Protein AF-A0A9E0UCG8-F1 (afdb_monomer_lite)

pLDDT: mean 85.28, std 9.17, range [47.62, 94.19]

Structure (mmCIF, N/CA/C/O backbone):
data_AF-A0A9E0UCG8-F1
#
_entry.id   AF-A0A9E0UCG8-F1
#
loop_
_atom_site.group_PDB
_atom_site.id
_atom_site.type_symbol
_atom_site.label_atom_id
_atom_site.label_alt_id
_atom_site.label_comp_id
_atom_site.label_asym_id
_atom_site.label_entity_id
_atom_site.label_seq_id
_atom_site.pdbx_PDB_ins_code
_atom_site.Cartn_x
_atom_site.Cartn_y
_atom_site.Cartn_z
_atom_site.occupancy
_atom_site.B_iso_or_equiv
_atom_site.auth_seq_id
_atom_site.auth_comp_id
_atom_site.auth_asym_id
_atom_site.auth_atom_id
_atom_site.pdbx_PDB_model_num
ATOM 1 N N . MET A 1 1 ? -16.079 -4.245 8.484 1.00 55.56 1 MET A N 1
ATOM 2 C CA . MET A 1 1 ? -15.612 -2.864 8.731 1.00 55.56 1 MET A CA 1
ATOM 3 C C . MET A 1 1 ? -14.499 -2.598 7.743 1.00 55.56 1 MET A C 1
ATOM 5 O O . MET A 1 1 ? -13.510 -3.315 7.773 1.00 55.56 1 MET A O 1
ATOM 9 N N . GLU A 1 2 ? -14.707 -1.663 6.825 1.00 65.19 2 GLU A N 1
ATOM 10 C CA . GLU A 1 2 ? -13.740 -1.326 5.776 1.00 65.19 2 GLU A CA 1
ATOM 11 C C . GLU A 1 2 ? -12.557 -0.558 6.387 1.00 65.19 2 GLU A C 1
ATOM 13 O O . GLU A 1 2 ? -12.757 0.329 7.226 1.00 65.19 2 GLU A O 1
ATOM 18 N N . ASN A 1 3 ? -11.319 -0.927 6.044 1.00 79.44 3 ASN A N 1
ATOM 19 C CA . ASN A 1 3 ? -10.145 -0.282 6.618 1.00 79.44 3 ASN A CA 1
ATOM 20 C C . ASN A 1 3 ? -9.899 1.045 5.887 1.00 79.44 3 ASN A C 1
ATOM 22 O O . ASN A 1 3 ? -9.370 1.072 4.779 1.00 79.44 3 ASN A O 1
ATOM 26 N N . LYS A 1 4 ? -10.233 2.165 6.538 1.00 84.56 4 LYS A N 1
ATOM 27 C CA . LYS A 1 4 ? -10.033 3.522 5.996 1.00 84.56 4 LYS A CA 1
ATOM 28 C C . LYS A 1 4 ? -8.588 3.807 5.568 1.00 84.56 4 LYS A C 1
ATOM 30 O O . LYS A 1 4 ? -8.372 4.657 4.709 1.00 84.56 4 LYS A O 1
ATOM 35 N N . TYR A 1 5 ? -7.598 3.138 6.162 1.00 86.44 5 TYR A N 1
ATOM 36 C CA . TYR A 1 5 ? -6.206 3.251 5.725 1.00 86.44 5 TYR A CA 1
ATOM 37 C C . TYR A 1 5 ? -5.973 2.516 4.408 1.00 86.44 5 TYR A C 1
ATOM 39 O O . TYR A 1 5 ? -5.259 3.027 3.556 1.00 86.44 5 TYR A O 1
ATOM 47 N N . ALA A 1 6 ? -6.588 1.346 4.218 1.00 88.25 6 ALA A N 1
ATOM 48 C CA . ALA A 1 6 ? -6.432 0.568 2.995 1.00 88.25 6 ALA A CA 1
ATOM 49 C C . ALA A 1 6 ? -7.004 1.315 1.787 1.00 88.25 6 ALA A C 1
ATOM 51 O O . ALA A 1 6 ? -6.305 1.439 0.793 1.00 88.25 6 ALA A O 1
ATOM 52 N N . LEU A 1 7 ? -8.194 1.911 1.917 1.00 89.25 7 LEU A N 1
ATOM 53 C CA . LEU A 1 7 ? -8.792 2.741 0.862 1.00 89.25 7 LEU A CA 1
ATOM 54 C C . LEU A 1 7 ? -7.907 3.932 0.478 1.00 89.25 7 LEU A C 1
ATOM 56 O O . LEU A 1 7 ? -7.721 4.221 -0.698 1.00 89.25 7 LEU A O 1
ATOM 60 N N . GLN A 1 8 ? -7.335 4.622 1.471 1.00 90.12 8 GLN A N 1
ATOM 61 C CA . GLN A 1 8 ? -6.427 5.742 1.210 1.00 90.12 8 GLN A CA 1
ATOM 62 C C . GLN A 1 8 ? -5.158 5.279 0.495 1.00 90.12 8 GLN A C 1
ATOM 64 O O . GLN A 1 8 ? -4.708 5.935 -0.436 1.00 90.12 8 GLN A O 1
ATOM 69 N N . ILE A 1 9 ? -4.575 4.157 0.915 1.00 90.69 9 ILE A N 1
ATOM 70 C CA . ILE A 1 9 ? -3.373 3.621 0.277 1.00 90.69 9 ILE A CA 1
ATOM 71 C C . ILE A 1 9 ? -3.680 3.138 -1.140 1.00 90.69 9 ILE A C 1
ATOM 73 O O . ILE A 1 9 ? -2.924 3.462 -2.045 1.00 90.69 9 ILE A O 1
ATOM 77 N N . GLU A 1 10 ? -4.796 2.445 -1.354 1.00 91.88 10 GLU A N 1
ATOM 78 C CA . GLU A 1 10 ? -5.258 2.024 -2.679 1.00 91.88 10 GLU A CA 1
ATOM 79 C C . GLU A 1 10 ? -5.418 3.220 -3.624 1.00 91.88 10 GLU A C 1
ATOM 81 O O . GLU A 1 10 ? -4.840 3.218 -4.709 1.00 91.88 10 GLU A O 1
ATOM 86 N N . ALA A 1 11 ? -6.098 4.282 -3.179 1.00 91.25 11 ALA A N 1
ATOM 87 C CA . ALA A 1 11 ? -6.247 5.508 -3.958 1.00 91.25 11 ALA A CA 1
ATOM 88 C C . ALA A 1 11 ? -4.888 6.117 -4.334 1.00 91.25 11 ALA A C 1
ATOM 90 O O . ALA A 1 11 ? -4.646 6.390 -5.506 1.00 91.25 11 ALA A O 1
ATOM 91 N N . ARG A 1 12 ? -3.957 6.247 -3.378 1.00 90.88 12 ARG A N 1
ATOM 92 C CA . ARG A 1 12 ? -2.627 6.811 -3.665 1.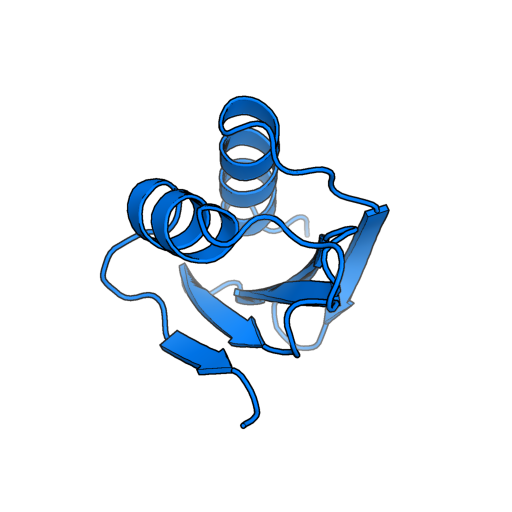00 90.88 12 ARG A CA 1
ATOM 93 C C . ARG A 1 12 ? -1.782 5.926 -4.585 1.00 90.88 12 ARG A C 1
ATOM 95 O O . ARG A 1 12 ? -0.968 6.449 -5.340 1.00 90.88 12 ARG A O 1
ATOM 102 N N . LEU A 1 13 ? -1.947 4.602 -4.522 1.00 90.25 13 LEU A N 1
ATOM 103 C CA . LEU A 1 13 ? -1.288 3.665 -5.436 1.00 90.25 13 LEU A CA 1
ATOM 104 C C . LEU A 1 13 ? -1.800 3.872 -6.868 1.00 90.25 13 LEU A C 1
ATOM 106 O O . LEU A 1 13 ? -0.988 4.002 -7.782 1.00 90.25 13 LEU A O 1
ATOM 110 N N . LEU A 1 14 ? -3.120 3.988 -7.043 1.00 89.94 14 LEU A N 1
ATOM 111 C CA . LEU A 1 14 ? -3.746 4.270 -8.337 1.00 89.94 14 LEU A CA 1
ATOM 112 C C . LEU A 1 14 ? -3.339 5.649 -8.884 1.00 89.94 14 LEU A C 1
ATOM 114 O O . LEU A 1 14 ? -2.946 5.755 -10.043 1.00 89.94 14 LEU A O 1
ATOM 118 N N . GLU A 1 15 ? -3.358 6.696 -8.051 1.00 89.25 15 GLU A N 1
ATOM 119 C CA . GLU A 1 15 ? -2.896 8.046 -8.422 1.00 89.25 15 GLU A CA 1
ATOM 120 C C . GLU A 1 15 ? -1.407 8.073 -8.794 1.00 89.25 15 GLU A C 1
ATOM 122 O O . GLU A 1 15 ? -0.988 8.825 -9.672 1.00 89.25 15 GLU A O 1
ATOM 127 N N . GLY A 1 16 ? -0.604 7.224 -8.151 1.00 84.00 16 GLY A N 1
ATOM 128 C CA . GLY A 1 16 ? 0.811 7.036 -8.456 1.00 84.00 16 GLY A CA 1
ATOM 129 C C . GLY A 1 16 ? 1.091 6.195 -9.705 1.00 84.00 16 GLY A C 1
ATOM 130 O O . GLY A 1 16 ? 2.257 5.934 -10.002 1.00 84.00 16 GLY A O 1
ATOM 131 N N . GLY A 1 17 ? 0.051 5.768 -10.430 1.00 84.62 17 GLY A N 1
ATOM 132 C CA . GLY A 1 17 ? 0.164 4.992 -11.664 1.00 84.62 17 GLY A CA 1
ATOM 133 C C . GLY A 1 17 ? 0.423 3.499 -11.455 1.00 84.62 17 GLY A C 1
ATOM 134 O O . GLY A 1 17 ? 0.798 2.809 -12.403 1.00 84.62 17 GLY A O 1
ATOM 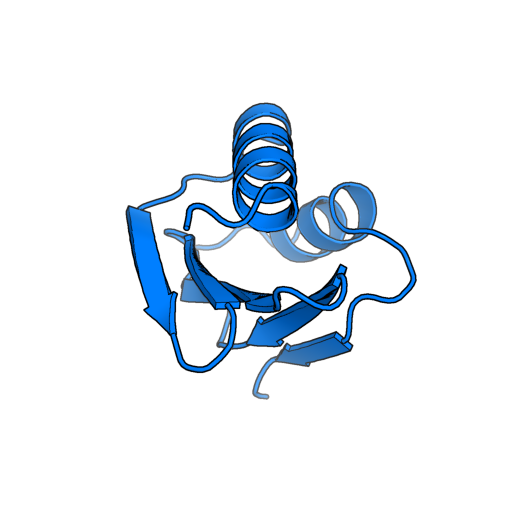135 N N . LEU A 1 18 ? 0.239 2.981 -10.238 1.00 87.56 18 LEU A N 1
ATOM 136 C CA . LEU A 1 18 ? 0.359 1.553 -9.954 1.00 87.56 18 LEU A CA 1
ATOM 137 C C . LEU A 1 18 ? -0.979 0.853 -10.187 1.00 87.56 18 LEU A C 1
ATOM 139 O O . LEU A 1 18 ? -2.034 1.322 -9.766 1.00 87.56 18 LEU A O 1
ATOM 143 N N . SER A 1 19 ? -0.923 -0.304 -10.842 1.00 88.50 19 SER A N 1
ATOM 144 C CA . SER A 1 19 ? -2.114 -1.100 -11.137 1.00 88.50 19 SER A CA 1
ATOM 145 C C . SER A 1 19 ? -2.434 -2.036 -9.977 1.00 88.50 19 SER A C 1
ATOM 147 O O . SER A 1 19 ? -1.663 -2.950 -9.671 1.00 88.50 19 SER A O 1
ATOM 149 N N . VAL A 1 20 ? -3.578 -1.800 -9.336 1.00 91.50 20 VAL A N 1
ATOM 150 C CA . VAL A 1 20 ? -4.149 -2.682 -8.314 1.00 91.50 20 VAL A CA 1
ATOM 151 C C . VAL A 1 20 ? -4.922 -3.794 -9.014 1.00 91.50 20 VAL A C 1
ATOM 153 O O . VAL A 1 20 ? -5.845 -3.529 -9.777 1.00 91.50 20 VAL A O 1
ATOM 156 N N . VAL A 1 21 ? -4.526 -5.040 -8.764 1.00 91.81 21 VAL A N 1
ATOM 157 C CA . VAL A 1 21 ? -5.167 -6.234 -9.332 1.00 91.81 21 VAL A CA 1
ATOM 158 C C . VAL A 1 21 ? -6.363 -6.647 -8.493 1.00 91.81 21 VAL A C 1
ATOM 160 O O . VAL A 1 21 ? -7.391 -7.042 -9.031 1.00 91.81 21 VAL A O 1
ATOM 163 N N . ASP A 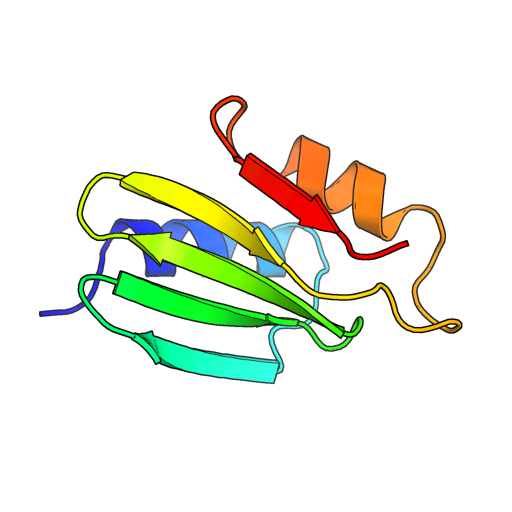1 22 ? -6.203 -6.619 -7.172 1.00 91.56 22 ASP A N 1
ATOM 164 C CA . ASP A 1 22 ? -7.170 -7.201 -6.251 1.00 91.56 22 ASP A CA 1
ATOM 165 C C . ASP A 1 22 ? -6.909 -6.710 -4.826 1.00 91.56 22 ASP A C 1
ATOM 167 O O . ASP A 1 22 ? -5.755 -6.537 -4.427 1.00 91.56 22 ASP A O 1
ATOM 171 N N . THR A 1 23 ? -7.967 -6.556 -4.036 1.00 92.12 23 THR A N 1
ATOM 172 C CA . THR A 1 23 ? -7.868 -6.146 -2.631 1.00 92.12 23 THR A CA 1
ATOM 173 C C . THR A 1 23 ? -8.598 -7.162 -1.766 1.00 92.12 23 THR A C 1
ATOM 175 O O . THR A 1 23 ? -9.823 -7.260 -1.785 1.00 92.12 23 THR A O 1
ATOM 178 N N . VAL A 1 24 ? -7.838 -7.924 -0.976 1.00 91.81 24 VAL A N 1
ATOM 179 C CA . VAL A 1 24 ? -8.370 -9.008 -0.141 1.00 91.81 24 VAL A CA 1
ATOM 180 C C . VAL A 1 24 ? -8.344 -8.651 1.342 1.00 91.81 24 VAL A C 1
ATOM 182 O O . VAL A 1 24 ? -7.388 -8.036 1.818 1.00 91.81 24 VAL A O 1
ATOM 185 N N . PRO A 1 25 ? -9.356 -9.050 2.124 1.00 91.69 25 PRO A N 1
ATOM 186 C CA . PRO A 1 25 ? -9.288 -8.944 3.574 1.00 91.69 25 PRO A CA 1
ATOM 187 C C . PRO A 1 25 ? -8.246 -9.921 4.138 1.00 91.69 25 PRO A C 1
ATOM 189 O O . PRO A 1 25 ? -8.160 -11.073 3.714 1.00 91.69 25 PRO A O 1
ATOM 192 N N . ILE A 1 26 ? -7.476 -9.471 5.130 1.00 89.88 26 ILE A N 1
ATOM 193 C CA . ILE A 1 26 ? -6.517 -10.294 5.882 1.00 89.88 26 ILE A CA 1
ATOM 194 C C . ILE A 1 26 ? -6.771 -10.155 7.383 1.00 89.88 26 ILE A C 1
ATOM 196 O O . ILE A 1 26 ? -7.515 -9.279 7.830 1.00 89.88 26 ILE A O 1
ATOM 200 N N . ASN A 1 27 ? -6.125 -10.998 8.192 1.00 87.50 27 ASN A N 1
ATOM 201 C CA . ASN A 1 27 ? -6.190 -10.863 9.644 1.00 87.50 27 ASN A CA 1
ATOM 202 C C . ASN A 1 27 ? -5.766 -9.450 10.070 1.00 87.50 27 ASN A C 1
ATOM 204 O O . ASN A 1 27 ? -4.629 -9.032 9.844 1.00 87.50 27 ASN A O 1
ATOM 208 N N . TYR A 1 28 ? -6.696 -8.736 10.709 1.00 85.94 28 TYR A N 1
ATOM 209 C CA . TYR A 1 28 ? -6.505 -7.378 11.220 1.00 85.94 28 TYR A CA 1
ATOM 210 C C . TYR A 1 28 ? -6.161 -6.321 10.149 1.00 85.94 28 TYR A C 1
ATOM 212 O O . TYR A 1 28 ? -5.510 -5.324 10.472 1.00 85.94 28 TYR A O 1
ATOM 220 N N . GLY A 1 29 ? -6.580 -6.503 8.888 1.00 91.56 29 GLY A N 1
ATOM 221 C CA . GLY A 1 29 ? -6.299 -5.538 7.822 1.00 91.56 29 GLY A CA 1
ATOM 222 C C . GLY A 1 29 ? -6.852 -5.898 6.443 1.00 91.56 29 GLY A C 1
ATOM 223 O O . GLY A 1 29 ? -7.740 -6.734 6.299 1.00 91.56 29 GLY A O 1
ATOM 224 N N . GLN A 1 30 ? -6.295 -5.256 5.418 1.00 93.50 30 GLN A N 1
ATOM 225 C CA . GLN A 1 30 ? -6.525 -5.566 4.006 1.00 93.50 30 GLN A CA 1
ATOM 226 C C . GLN A 1 30 ? -5.182 -5.669 3.282 1.00 93.50 30 GLN A C 1
ATOM 228 O O . GLN A 1 30 ? -4.237 -4.961 3.619 1.00 93.50 30 GLN A O 1
ATOM 233 N N . GLN A 1 31 ? -5.097 -6.552 2.300 1.00 93.69 31 GLN A N 1
ATOM 234 C CA . GLN A 1 31 ? -3.944 -6.719 1.431 1.00 93.69 31 GLN A CA 1
ATOM 235 C C . GLN A 1 31 ? -4.330 -6.297 0.018 1.00 93.69 31 GLN A C 1
ATOM 237 O O . GLN A 1 31 ? -5.228 -6.878 -0.584 1.00 93.69 31 GLN A O 1
ATOM 242 N N . ILE A 1 32 ? -3.613 -5.312 -0.503 1.00 94.19 32 ILE A N 1
ATOM 243 C CA . ILE A 1 32 ? -3.756 -4.784 -1.856 1.00 94.19 32 ILE A CA 1
ATOM 244 C C . ILE A 1 32 ? -2.694 -5.468 -2.715 1.00 94.19 32 ILE A C 1
ATOM 246 O O . ILE A 1 32 ? -1.500 -5.363 -2.431 1.00 94.19 32 ILE A O 1
ATOM 250 N N . LYS A 1 33 ? -3.108 -6.207 -3.736 1.00 92.94 33 LYS A N 1
ATOM 251 C CA . LYS A 1 33 ? -2.217 -6.889 -4.677 1.00 92.94 33 LYS A CA 1
ATOM 252 C C . LYS A 1 33 ? -1.994 -5.996 -5.885 1.00 92.94 33 LYS A C 1
ATOM 254 O O . LYS A 1 33 ? -2.949 -5.522 -6.494 1.00 92.94 33 LYS A O 1
ATOM 259 N N . LEU A 1 34 ? -0.736 -5.787 -6.237 1.00 91.12 34 LEU A N 1
ATOM 260 C CA . LEU A 1 34 ? -0.325 -5.022 -7.405 1.00 91.12 34 LEU A CA 1
ATOM 261 C C . LEU A 1 34 ? 0.068 -5.961 -8.541 1.00 91.12 34 LEU A C 1
ATOM 263 O O . LEU A 1 34 ? 0.630 -7.032 -8.308 1.00 91.12 34 LEU A O 1
ATOM 267 N N . ASP A 1 35 ? -0.159 -5.513 -9.772 1.00 88.19 35 ASP A N 1
ATOM 268 C CA . ASP A 1 35 ? 0.180 -6.259 -10.994 1.00 88.19 35 ASP A CA 1
ATOM 269 C C . ASP A 1 35 ? 1.679 -6.589 -11.074 1.00 88.19 35 ASP A C 1
ATOM 271 O O . ASP A 1 35 ? 2.091 -7.663 -11.512 1.00 88.19 35 ASP A O 1
ATOM 275 N N . CYS A 1 36 ? 2.509 -5.715 -10.503 1.00 84.94 36 CYS A N 1
ATOM 276 C CA . CYS A 1 36 ? 3.957 -5.866 -10.452 1.00 84.94 36 CYS A CA 1
ATOM 277 C C . CYS A 1 36 ? 4.456 -6.999 -9.525 1.00 84.94 36 CYS A C 1
ATOM 279 O O . CYS A 1 36 ? 5.663 -7.096 -9.309 1.00 84.94 36 CYS A O 1
ATOM 281 N N . GLY A 1 37 ? 3.574 -7.816 -8.936 1.00 86.69 37 GLY A N 1
ATOM 282 C CA . GLY A 1 37 ? 3.935 -8.911 -8.017 1.00 86.69 37 GLY A CA 1
ATOM 283 C C . GLY A 1 37 ? 4.157 -8.482 -6.561 1.00 86.69 37 GLY A C 1
ATOM 284 O O . GLY A 1 37 ? 4.620 -9.268 -5.729 1.00 86.69 37 GLY A O 1
ATOM 285 N N . ILE A 1 38 ? 3.829 -7.227 -6.242 1.00 90.56 38 ILE A N 1
ATOM 286 C CA . ILE A 1 38 ? 3.939 -6.652 -4.900 1.00 90.56 38 ILE A CA 1
ATOM 287 C C . ILE A 1 38 ? 2.588 -6.676 -4.192 1.00 90.56 38 ILE A C 1
ATOM 289 O O . ILE A 1 38 ? 1.567 -6.293 -4.747 1.00 90.56 38 ILE A O 1
ATOM 293 N N . ASN A 1 39 ? 2.606 -7.057 -2.921 1.00 92.38 39 ASN A N 1
ATOM 294 C CA . ASN A 1 39 ? 1.464 -7.040 -2.024 1.00 92.38 39 ASN A CA 1
ATOM 295 C C . ASN A 1 39 ? 1.675 -5.971 -0.950 1.00 92.38 39 ASN A C 1
ATOM 297 O O . ASN A 1 39 ? 2.656 -6.007 -0.208 1.00 92.38 39 ASN A O 1
ATOM 301 N N . VAL A 1 40 ? 0.738 -5.038 -0.827 1.00 93.31 40 VAL A N 1
ATOM 302 C CA . VAL A 1 40 ? 0.733 -3.997 0.202 1.00 93.31 40 VAL A CA 1
ATOM 303 C C . VAL A 1 40 ? -0.299 -4.365 1.260 1.00 93.31 40 VAL A C 1
ATOM 305 O O . VAL A 1 40 ? -1.503 -4.260 1.053 1.00 93.31 40 VAL A O 1
ATOM 308 N N . ASN A 1 41 ? 0.175 -4.812 2.416 1.00 93.44 41 ASN A N 1
ATOM 309 C CA . ASN A 1 41 ? -0.664 -5.132 3.563 1.00 93.44 41 ASN A CA 1
ATOM 310 C C . ASN A 1 41 ? -0.874 -3.877 4.406 1.00 93.44 41 ASN A C 1
ATOM 312 O O . ASN A 1 41 ? 0.089 -3.282 4.889 1.00 93.44 41 ASN A O 1
ATOM 316 N N . VAL A 1 42 ? -2.127 -3.503 4.623 1.00 93.44 42 VAL A N 1
ATOM 317 C CA . VAL A 1 42 ? -2.536 -2.349 5.417 1.00 93.44 42 VAL A CA 1
ATOM 318 C C . VAL A 1 42 ? -3.361 -2.834 6.603 1.00 93.44 42 VAL A C 1
ATOM 320 O O . VAL A 1 42 ? -4.502 -3.280 6.467 1.00 93.44 42 VAL A O 1
ATOM 323 N N . TYR A 1 43 ? -2.781 -2.747 7.795 1.00 91.56 43 TYR A N 1
ATOM 324 C CA . TYR A 1 43 ? -3.424 -3.177 9.032 1.00 91.56 43 TYR A CA 1
ATOM 325 C C . TYR A 1 43 ? -4.331 -2.083 9.597 1.00 91.56 43 TYR A C 1
ATOM 327 O O . TYR A 1 43 ? -4.090 -0.891 9.404 1.00 91.56 43 TYR A O 1
ATOM 335 N N . SER A 1 44 ? -5.356 -2.465 10.359 1.00 87.31 44 SER A N 1
ATOM 336 C CA . SER A 1 44 ? -6.300 -1.523 10.988 1.00 87.31 44 SER A CA 1
ATOM 337 C C . SER A 1 44 ? -5.637 -0.585 12.004 1.00 87.31 44 SER A C 1
ATOM 339 O O . SER A 1 44 ? -6.206 0.430 12.384 1.00 87.31 44 SER A O 1
ATOM 341 N N . THR A 1 45 ? -4.416 -0.915 12.431 1.00 86.81 45 THR A N 1
ATOM 342 C CA . THR A 1 45 ? -3.568 -0.092 13.306 1.00 86.81 45 THR A CA 1
ATOM 343 C C . THR A 1 45 ? -2.804 1.010 12.561 1.00 86.81 45 THR A C 1
ATOM 345 O O . THR A 1 45 ? -2.056 1.752 13.188 1.00 86.81 45 THR A O 1
ATOM 348 N N . GLY A 1 46 ? -2.930 1.098 11.231 1.00 84.50 46 GLY A N 1
ATOM 349 C CA . GLY A 1 46 ? -2.175 2.034 10.388 1.00 84.50 46 GLY A CA 1
ATOM 350 C C . GLY A 1 46 ? -0.764 1.555 10.021 1.00 84.50 46 GLY A C 1
ATOM 351 O O . GLY A 1 46 ? -0.028 2.264 9.331 1.00 84.50 46 GLY A O 1
ATOM 352 N N . LYS A 1 47 ? -0.372 0.348 10.458 1.00 90.25 47 LYS A N 1
ATOM 353 C CA . LYS A 1 47 ? 0.860 -0.308 10.000 1.00 90.25 47 LYS A CA 1
ATOM 354 C C . LYS A 1 47 ? 0.711 -0.736 8.545 1.00 90.25 47 LYS A C 1
ATOM 356 O O . LYS A 1 47 ? -0.320 -1.290 8.167 1.00 90.25 47 LYS A O 1
ATOM 361 N N . ILE A 1 48 ? 1.770 -0.533 7.769 1.00 92.25 48 ILE A N 1
ATOM 362 C CA . ILE A 1 48 ? 1.828 -0.913 6.358 1.00 92.25 48 ILE A CA 1
ATOM 363 C C . ILE A 1 48 ? 3.049 -1.792 6.143 1.00 92.25 48 ILE A C 1
ATOM 365 O O . ILE A 1 48 ? 4.142 -1.477 6.618 1.00 92.25 48 ILE A O 1
ATOM 369 N N . LEU A 1 49 ? 2.847 -2.906 5.452 1.00 92.31 49 LEU A N 1
ATOM 370 C CA . LEU A 1 49 ? 3.874 -3.889 5.156 1.00 92.31 49 LEU A CA 1
ATOM 371 C C . LEU A 1 49 ? 3.816 -4.254 3.672 1.00 92.31 49 LEU A C 1
ATOM 373 O O . LEU A 1 49 ? 2.851 -4.855 3.206 1.00 92.31 49 LEU A O 1
ATOM 377 N N . VAL A 1 50 ? 4.882 -3.934 2.952 1.00 91.88 50 VAL A N 1
ATOM 378 C CA . VAL A 1 50 ? 5.074 -4.298 1.550 1.00 91.88 50 VAL A CA 1
ATOM 379 C C . VAL A 1 50 ? 5.788 -5.642 1.489 1.00 91.88 50 VAL A C 1
ATOM 381 O O . VAL A 1 50 ? 6.855 -5.804 2.082 1.00 91.88 50 VAL A O 1
ATOM 384 N N . GLN A 1 51 ? 5.196 -6.605 0.791 1.00 90.12 51 GLN A N 1
ATOM 385 C CA . GLN A 1 51 ? 5.709 -7.962 0.618 1.00 90.12 51 GLN A CA 1
ATOM 386 C C . GLN A 1 51 ? 5.674 -8.390 -0.840 1.00 90.12 51 GLN A C 1
ATOM 388 O O . GLN A 1 51 ? 4.909 -7.858 -1.635 1.00 90.12 51 GLN A O 1
ATOM 393 N N . GLY A 1 52 ? 6.455 -9.411 -1.166 1.00 85.69 52 GLY A N 1
ATOM 394 C CA . GLY A 1 52 ? 6.480 -10.014 -2.493 1.00 85.69 52 GLY A CA 1
ATOM 395 C C . GLY A 1 52 ? 7.788 -9.736 -3.212 1.00 85.69 52 GLY A C 1
ATOM 396 O O . GLY A 1 52 ? 8.777 -9.314 -2.608 1.00 85.69 52 GLY A O 1
ATOM 397 N N . LYS A 1 53 ? 7.787 -10.016 -4.510 1.00 82.25 53 LYS A N 1
ATOM 398 C CA . LYS A 1 53 ? 8.942 -9.838 -5.380 1.00 82.25 53 LYS A CA 1
ATOM 399 C C . LYS A 1 53 ? 8.467 -9.103 -6.616 1.00 82.25 53 LYS A C 1
ATOM 401 O O . LYS A 1 53 ? 7.486 -9.518 -7.228 1.00 82.25 53 LYS A O 1
ATOM 406 N N . LEU A 1 54 ? 9.158 -8.018 -6.959 1.00 78.94 54 LEU A N 1
ATOM 407 C CA . LEU A 1 54 ? 8.903 -7.327 -8.216 1.00 78.94 54 LEU A CA 1
ATOM 408 C C . LEU A 1 54 ? 9.077 -8.332 -9.352 1.00 78.94 54 LEU A C 1
ATOM 410 O O . LEU A 1 54 ? 10.116 -8.990 -9.458 1.00 78.94 54 LEU A O 1
ATOM 414 N N . HIS A 1 55 ? 8.041 -8.479 -10.170 1.00 77.69 55 HIS A N 1
ATOM 415 C CA . HIS A 1 55 ? 8.137 -9.245 -11.400 1.00 77.69 55 HIS A CA 1
ATOM 416 C C . HIS A 1 55 ? 9.241 -8.652 -12.281 1.00 77.69 55 HIS A C 1
ATOM 418 O O . HIS A 1 55 ? 9.458 -7.445 -12.283 1.00 77.69 55 HIS A O 1
ATOM 424 N N . PHE A 1 56 ? 9.925 -9.491 -13.060 1.00 63.97 56 PHE A N 1
ATOM 425 C CA . PHE A 1 56 ? 11.021 -9.061 -13.940 1.00 63.97 56 PHE A CA 1
ATOM 426 C C . PHE A 1 56 ? 10.593 -7.989 -14.965 1.00 63.97 56 PHE A C 1
ATOM 428 O O . PHE A 1 56 ? 11.416 -7.203 -15.415 1.00 63.97 56 PHE A O 1
ATOM 435 N N . CYS A 1 57 ? 9.301 -7.933 -15.307 1.00 64.62 57 CYS A N 1
ATOM 436 C CA . CYS A 1 57 ? 8.726 -6.902 -16.176 1.00 64.62 57 CYS A CA 1
ATOM 437 C C . CYS A 1 57 ? 8.315 -5.612 -15.449 1.00 64.62 57 CYS A C 1
ATOM 439 O O . CYS A 1 57 ? 7.873 -4.674 -16.110 1.00 64.62 57 CYS A O 1
ATOM 441 N N . ALA A 1 58 ? 8.418 -5.544 -14.120 1.00 68.38 58 ALA A N 1
ATOM 442 C CA . ALA A 1 58 ? 8.128 -4.317 -13.398 1.00 68.38 58 ALA A CA 1
ATOM 443 C C . ALA A 1 58 ? 9.254 -3.299 -13.654 1.00 68.38 58 ALA A C 1
ATOM 445 O O . ALA A 1 58 ? 10.430 -3.661 -13.556 1.00 68.38 58 ALA A O 1
ATOM 446 N N . PRO A 1 59 ? 8.930 -2.037 -13.981 1.00 71.31 59 PRO A N 1
ATOM 447 C CA . PRO A 1 59 ? 9.952 -1.026 -14.203 1.00 71.31 59 PRO A CA 1
ATOM 448 C C . PRO A 1 59 ? 10.806 -0.837 -12.944 1.00 71.31 59 PRO A C 1
ATOM 450 O O . PRO A 1 59 ? 10.300 -0.857 -11.823 1.00 71.31 59 PRO A O 1
ATOM 453 N N . GLU A 1 60 ? 12.107 -0.587 -13.111 1.00 70.94 60 GLU A N 1
ATOM 454 C CA . GLU A 1 60 ? 13.033 -0.350 -11.987 1.00 70.94 60 GLU A CA 1
ATOM 455 C C . GLU A 1 60 ? 12.546 0.790 -11.067 1.00 70.94 60 GLU A C 1
ATOM 457 O O . GLU A 1 60 ? 12.783 0.791 -9.858 1.00 70.94 60 GLU A O 1
ATOM 462 N N . SER A 1 61 ? 11.776 1.730 -11.625 1.00 76.06 61 SER A N 1
ATOM 463 C CA . SER A 1 6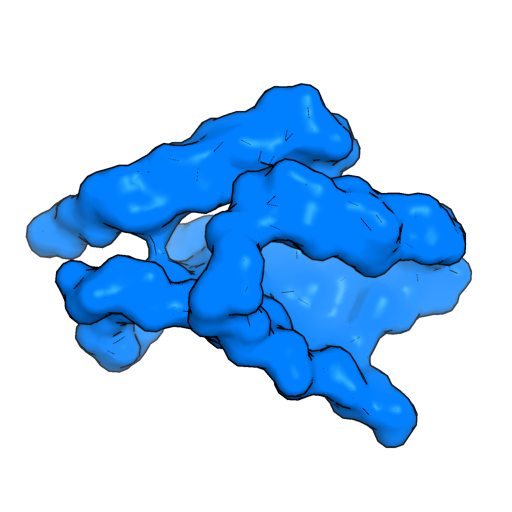1 ? 11.153 2.844 -10.910 1.00 76.06 61 SER A CA 1
ATOM 464 C C . SER A 1 61 ? 9.972 2.457 -10.007 1.00 76.06 61 SER A C 1
ATOM 466 O O . SER A 1 61 ? 9.599 3.270 -9.164 1.00 76.06 61 SER A O 1
ATOM 468 N N . THR A 1 62 ? 9.397 1.249 -10.113 1.00 80.81 62 THR A N 1
ATOM 469 C CA . THR A 1 62 ? 8.238 0.821 -9.298 1.00 80.81 62 THR A CA 1
ATOM 470 C C . THR A 1 62 ? 8.536 0.904 -7.807 1.00 80.81 62 THR A C 1
ATOM 472 O O . THR A 1 62 ? 7.696 1.340 -7.022 1.00 80.81 62 THR A O 1
ATOM 475 N N . ARG A 1 63 ? 9.753 0.529 -7.397 1.00 79.75 63 ARG A N 1
ATOM 476 C CA . ARG A 1 63 ? 10.163 0.635 -5.996 1.00 79.75 63 ARG A CA 1
ATOM 477 C C . ARG A 1 63 ? 10.199 2.095 -5.535 1.00 79.75 63 ARG A C 1
ATOM 479 O O . ARG A 1 63 ? 9.617 2.411 -4.505 1.00 79.75 63 ARG A O 1
ATOM 486 N N . GLY A 1 64 ? 10.817 2.979 -6.319 1.00 82.62 64 GLY A N 1
ATOM 487 C CA . GLY A 1 64 ? 10.880 4.410 -6.008 1.00 82.62 64 GLY A CA 1
ATOM 488 C C . GLY A 1 64 ? 9.497 5.066 -5.950 1.00 82.62 64 GLY A C 1
ATOM 489 O O . GLY A 1 64 ? 9.241 5.887 -5.074 1.00 82.62 64 GLY A O 1
ATOM 490 N N . GLN A 1 65 ? 8.576 4.652 -6.824 1.00 85.31 65 GLN A N 1
ATOM 491 C CA . GLN A 1 65 ? 7.179 5.088 -6.775 1.00 85.31 65 GLN A CA 1
ATOM 492 C C . GLN A 1 65 ? 6.488 4.621 -5.495 1.00 85.31 65 GLN A C 1
ATOM 494 O O . GLN A 1 65 ? 5.884 5.435 -4.803 1.00 85.31 65 GLN A O 1
ATOM 499 N N . LEU A 1 66 ? 6.621 3.342 -5.130 1.00 86.50 66 LEU A N 1
ATOM 500 C CA . LEU A 1 66 ? 6.074 2.828 -3.873 1.00 86.50 66 LEU A CA 1
ATOM 501 C C . LEU A 1 66 ? 6.653 3.578 -2.663 1.00 86.50 66 LEU A C 1
ATOM 503 O O . LE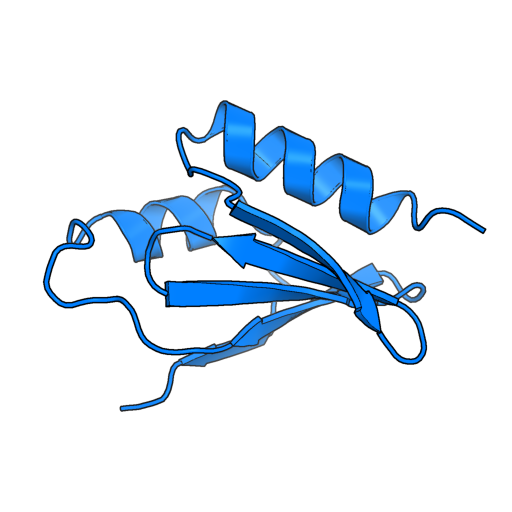U A 1 66 ? 5.901 3.920 -1.758 1.00 86.50 66 LEU A O 1
ATOM 507 N N . GLU A 1 67 ? 7.956 3.868 -2.649 1.00 86.38 67 GLU A N 1
ATOM 508 C CA . GLU A 1 67 ? 8.610 4.627 -1.571 1.00 86.38 67 GLU A CA 1
ATOM 509 C C . GLU A 1 67 ? 8.117 6.083 -1.487 1.00 86.38 67 GLU A C 1
ATOM 511 O O . GLU A 1 67 ? 8.025 6.628 -0.390 1.00 86.38 67 GLU A O 1
ATOM 516 N N . ALA A 1 68 ? 7.745 6.700 -2.612 1.00 86.31 68 ALA A N 1
ATOM 517 C CA . ALA A 1 68 ? 7.174 8.048 -2.645 1.00 86.31 68 ALA A CA 1
ATOM 518 C C . ALA A 1 68 ? 5.681 8.090 -2.256 1.00 86.31 68 ALA A C 1
ATOM 520 O O . ALA A 1 68 ? 5.204 9.071 -1.680 1.00 86.31 68 ALA A O 1
ATOM 521 N N . ILE A 1 69 ? 4.931 7.036 -2.587 1.00 88.69 69 ILE A N 1
ATOM 522 C CA . ILE A 1 69 ? 3.486 6.927 -2.346 1.00 88.69 69 ILE A CA 1
ATOM 523 C C . ILE A 1 69 ? 3.198 6.506 -0.903 1.00 88.69 69 ILE A C 1
ATOM 525 O O . ILE A 1 69 ? 2.299 7.046 -0.246 1.00 88.69 69 ILE A O 1
ATOM 529 N N . LEU A 1 70 ? 3.937 5.512 -0.413 1.00 88.44 70 LEU A N 1
ATOM 530 C CA . LEU A 1 70 ? 3.709 4.911 0.890 1.00 88.44 70 LEU A CA 1
ATOM 531 C C . LEU A 1 70 ? 4.319 5.774 2.001 1.00 88.44 70 LEU A C 1
ATOM 533 O O . LEU A 1 70 ? 5.337 6.436 1.811 1.00 88.44 70 LEU A O 1
ATOM 537 N N . PRO A 1 71 ? 3.707 5.796 3.194 1.00 86.38 71 PRO A N 1
ATOM 538 C CA . PRO A 1 71 ? 4.214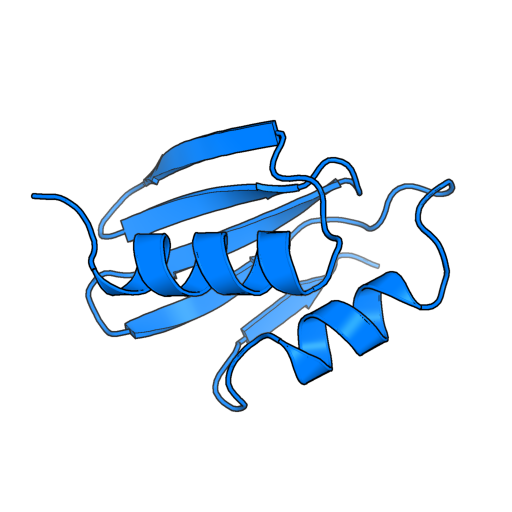 6.598 4.293 1.00 86.38 71 PRO A CA 1
ATOM 539 C C . PRO A 1 71 ? 5.561 6.065 4.818 1.00 86.38 71 PRO A C 1
ATOM 541 O O . PRO A 1 71 ? 5.858 4.872 4.694 1.00 86.38 71 PRO A O 1
ATOM 544 N N . PRO A 1 72 ? 6.365 6.915 5.478 1.00 84.31 72 PRO A N 1
ATOM 545 C CA . PRO A 1 72 ? 7.741 6.592 5.866 1.00 84.31 72 PRO A CA 1
ATOM 546 C C . PRO A 1 72 ? 7.859 5.459 6.897 1.00 84.31 72 PRO A C 1
ATOM 548 O O . PRO A 1 72 ? 8.902 4.822 7.002 1.00 84.31 72 PRO A O 1
ATOM 551 N N . HIS A 1 73 ? 6.798 5.161 7.656 1.00 85.50 73 HIS A N 1
ATOM 552 C CA . HIS A 1 73 ? 6.767 4.043 8.611 1.00 85.50 73 HIS A CA 1
ATOM 553 C C . HIS A 1 73 ? 6.440 2.685 7.969 1.00 85.50 73 HIS A C 1
ATOM 555 O O . HIS A 1 73 ? 6.204 1.704 8.683 1.00 85.50 73 HIS A O 1
ATOM 561 N N . THR A 1 74 ? 6.416 2.617 6.638 1.00 90.25 74 THR A N 1
ATOM 562 C CA . THR A 1 74 ? 6.190 1.383 5.884 1.00 90.25 74 THR A CA 1
ATOM 563 C C . THR A 1 74 ? 7.317 0.385 6.120 1.00 90.25 74 THR A C 1
ATOM 565 O O . THR A 1 74 ? 8.503 0.713 6.083 1.00 90.25 74 THR A O 1
ATOM 568 N N . LYS A 1 75 ? 6.942 -0.868 6.373 1.00 90.38 75 LYS A N 1
ATOM 569 C CA . LYS A 1 75 ? 7.881 -1.982 6.468 1.00 90.38 75 LYS A CA 1
ATOM 570 C C . LYS A 1 75 ? 8.033 -2.637 5.106 1.00 90.38 75 LYS A C 1
ATOM 572 O O . LYS A 1 75 ? 7.043 -2.928 4.444 1.00 90.38 75 LYS A O 1
ATOM 577 N N . TRP A 1 76 ? 9.274 -2.901 4.725 1.00 89.06 76 TRP A N 1
ATOM 578 C CA . TRP A 1 76 ? 9.621 -3.501 3.446 1.00 89.06 76 TRP A CA 1
ATOM 579 C C . TRP A 1 76 ? 10.155 -4.903 3.687 1.00 89.06 76 TRP A C 1
ATOM 581 O O . TRP A 1 76 ? 11.143 -5.081 4.395 1.00 89.06 76 TRP A O 1
ATOM 591 N N . ASN A 1 77 ? 9.486 -5.892 3.113 1.00 86.62 77 ASN A N 1
ATOM 592 C CA . ASN A 1 77 ? 9.905 -7.285 3.116 1.00 86.62 77 ASN A CA 1
ATOM 593 C C . ASN A 1 77 ? 9.837 -7.808 1.677 1.00 86.62 77 ASN A C 1
ATOM 595 O O . ASN A 1 77 ? 8.964 -8.592 1.303 1.00 86.62 77 ASN A O 1
ATOM 599 N N . LEU A 1 78 ? 10.738 -7.270 0.857 1.00 78.19 78 LEU A N 1
ATOM 600 C CA . LEU A 1 78 ? 10.933 -7.670 -0.528 1.00 78.19 78 LEU A CA 1
ATOM 601 C C . LEU A 1 78 ? 11.908 -8.850 -0.526 1.00 78.19 78 LEU A C 1
ATOM 603 O O . LEU A 1 78 ? 13.056 -8.694 -0.111 1.00 78.19 78 LEU A O 1
ATOM 607 N N . GLY A 1 79 ? 11.440 -10.036 -0.914 1.00 60.78 79 GLY A N 1
ATOM 608 C CA . GLY A 1 79 ? 12.282 -11.233 -0.946 1.00 60.78 79 GLY A CA 1
ATOM 609 C C . GLY A 1 79 ? 13.340 -11.123 -2.046 1.00 60.78 79 GLY A C 1
ATOM 610 O O . GLY A 1 79 ? 12.979 -10.954 -3.213 1.00 60.78 79 GLY A O 1
ATOM 611 N N . GLY A 1 80 ? 14.620 -11.206 -1.666 1.00 47.62 80 GLY A N 1
ATOM 612 C CA . GLY A 1 80 ? 15.760 -11.352 -2.583 1.00 47.62 80 GLY A CA 1
ATOM 613 C C . GLY A 1 80 ? 15.785 -12.734 -3.213 1.00 47.62 80 GLY A C 1
ATOM 614 O O . GLY A 1 80 ? 15.833 -13.706 -2.432 1.00 47.62 80 GLY A O 1
#

Secondary structure (DSSP, 8-state):
---HHHHHHHHHHHHTT--EEEEEEETTEEEEEETTSEEEEEETTS-EEEEE---TTS-THHHHHHHHHS-TT-EEEE--

Foldseek 3Di:
DAQPLVVLLVVLCVVLVWAFPDWADDVQFIWTATPQQWIWTQGSVRAIEIEGEGDPPHPPCPVVSCCVSDDPNYHYDHDD

Sequence (80 aa):
MENKYALQIEARLLEGGLSVVDTVPINYGQQIKLDCGINVNVYSTGKILVQGKLHFCAPESTRGQLEAILPPHTKWNLGG

Radius of gyration: 11.53 Å; chains: 1; bounding box: 31×19×30 Å